Protein AF-A0A935P593-F1 (afdb_monomer_lite)

Secondary structure (DSSP, 8-state):
---EEESSPPPTT-HHHHHHHHTT--EEE-TTHHHHTTT-TTS--EEEEETTEEEEES--TTTHHHHHHHHT-----PPP--S------GGG--GGGHHHHHHHHHHHHHHHHHT-TT------

Structure (mmCIF, N/CA/C/O backbone):
data_AF-A0A935P593-F1
#
_entry.id   AF-A0A935P593-F1
#
loop_
_atom_site.group_PDB
_atom_site.id
_atom_site.type_symbol
_atom_site.label_atom_id
_atom_site.label_alt_id
_atom_site.label_comp_id
_atom_site.label_asym_id
_atom_site.label_entity_id
_atom_site.label_seq_id
_atom_site.pdbx_PDB_ins_code
_atom_site.Cartn_x
_atom_site.Cartn_y
_atom_site.Cartn_z
_atom_site.occupancy
_atom_site.B_iso_or_equiv
_atom_site.auth_seq_id
_atom_site.auth_comp_id
_atom_site.auth_asym_id
_atom_site.auth_atom_id
_atom_site.pdbx_PDB_model_num
ATOM 1 N N . MET A 1 1 ? 0.206 -0.627 12.279 1.00 62.12 1 MET A N 1
ATOM 2 C CA . MET A 1 1 ? -1.143 -0.604 12.895 1.00 62.12 1 MET A CA 1
ATOM 3 C C . MET A 1 1 ? -1.232 -1.744 13.895 1.00 62.12 1 MET A C 1
ATOM 5 O O . MET A 1 1 ? -0.568 -2.740 13.669 1.00 62.12 1 MET A O 1
ATOM 9 N N . ALA A 1 2 ? -1.984 -1.594 14.990 1.00 71.69 2 ALA A N 1
ATOM 10 C CA . ALA A 1 2 ? -2.102 -2.625 16.036 1.00 71.69 2 ALA A CA 1
ATOM 11 C C . ALA A 1 2 ? -3.404 -3.455 15.951 1.00 71.69 2 ALA A C 1
ATOM 13 O O . ALA A 1 2 ? -3.551 -4.425 16.682 1.00 71.69 2 ALA A O 1
ATOM 14 N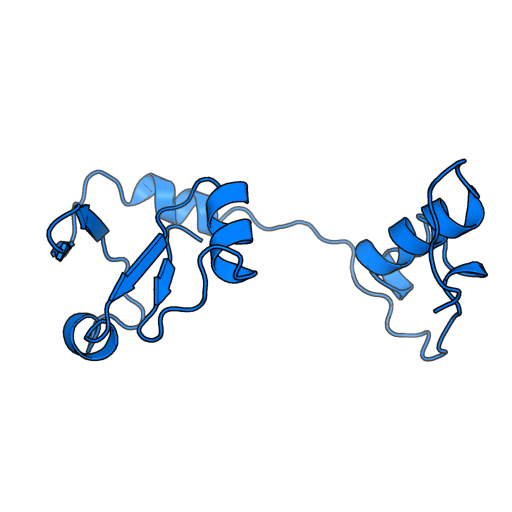 N . GLY A 1 3 ? -4.336 -3.065 15.077 1.00 77.06 3 GLY A N 1
ATOM 15 C CA . GLY A 1 3 ? -5.611 -3.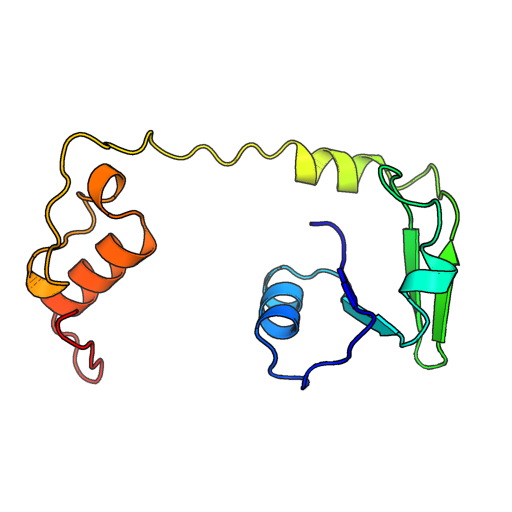734 14.828 1.00 77.06 3 GLY A CA 1
ATOM 16 C C . GLY A 1 3 ? -6.548 -2.833 14.016 1.00 77.06 3 GLY A C 1
ATOM 17 O O . GLY A 1 3 ? -6.287 -1.631 13.897 1.00 77.06 3 GLY A O 1
ATOM 18 N N . ILE A 1 4 ? -7.605 -3.407 13.441 1.00 81.31 4 ILE A N 1
ATOM 19 C CA . ILE A 1 4 ? -8.628 -2.709 12.651 1.00 81.31 4 ILE A CA 1
ATOM 20 C C . ILE A 1 4 ? -10.022 -3.053 13.192 1.00 81.31 4 ILE A C 1
ATOM 22 O O . ILE A 1 4 ? -10.339 -4.216 13.430 1.00 81.31 4 ILE A O 1
ATOM 26 N N . LEU A 1 5 ? -10.864 -2.028 13.349 1.00 80.56 5 LEU A N 1
ATOM 27 C CA . LEU A 1 5 ? -12.286 -2.166 13.656 1.00 80.56 5 LEU A CA 1
ATOM 28 C C . LEU A 1 5 ? -13.094 -1.399 12.602 1.00 80.56 5 LEU A C 1
ATOM 30 O O . LEU A 1 5 ? -12.972 -0.178 12.488 1.00 80.56 5 LEU A O 1
ATOM 34 N N . ALA A 1 6 ? -13.906 -2.108 11.822 1.00 81.56 6 ALA A N 1
ATOM 35 C CA . ALA A 1 6 ? -14.685 -1.535 10.729 1.00 81.56 6 ALA A CA 1
ATOM 36 C C . ALA A 1 6 ? -16.182 -1.495 11.068 1.00 81.56 6 ALA A C 1
ATOM 38 O O . ALA A 1 6 ? -16.764 -2.497 11.472 1.00 81.56 6 ALA A O 1
ATOM 39 N N . SER A 1 7 ? -16.829 -0.343 10.854 1.00 80.44 7 SER A N 1
ATOM 40 C CA . SER A 1 7 ? -18.293 -0.202 11.007 1.00 80.44 7 SER A CA 1
ATOM 41 C C . SER A 1 7 ? -19.081 -0.778 9.834 1.00 80.44 7 SER A C 1
ATOM 43 O O . SER A 1 7 ? -20.225 -1.193 9.982 1.00 80.44 7 SER A O 1
ATOM 45 N N . THR A 1 8 ? -18.461 -0.820 8.657 1.00 78.56 8 THR A N 1
ATOM 46 C CA . THR A 1 8 ? -19.022 -1.432 7.456 1.00 78.56 8 THR A CA 1
ATOM 47 C C . THR A 1 8 ? -18.227 -2.689 7.158 1.00 78.56 8 THR A C 1
ATOM 49 O O . THR A 1 8 ? -17.027 -2.614 6.892 1.00 78.56 8 THR A O 1
ATOM 52 N N . PHE A 1 9 ? -18.888 -3.842 7.226 1.00 67.69 9 PHE A N 1
ATOM 53 C CA . PHE A 1 9 ? -18.272 -5.092 6.812 1.00 67.69 9 PHE A CA 1
ATOM 54 C C . PHE A 1 9 ? -18.144 -5.093 5.288 1.00 67.69 9 PHE A C 1
ATOM 56 O O . PHE A 1 9 ? -19.125 -4.893 4.575 1.00 67.69 9 PHE A O 1
ATOM 63 N N . SER A 1 10 ? -16.925 -5.292 4.799 1.00 63.12 10 SER A N 1
ATOM 64 C CA . SER A 1 10 ? -16.683 -5.645 3.402 1.00 63.12 10 SER A CA 1
ATOM 65 C C . SER A 1 10 ? -16.505 -7.161 3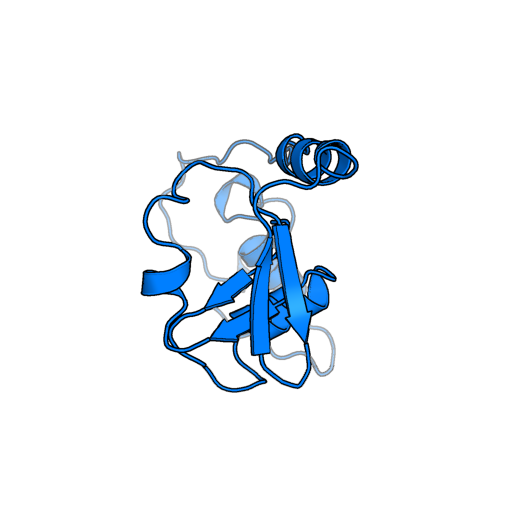.311 1.00 63.12 10 SER A C 1
ATOM 67 O O . SER A 1 10 ? -16.391 -7.828 4.336 1.00 63.12 10 SER A O 1
ATOM 69 N N . THR A 1 11 ? -16.500 -7.730 2.110 1.00 75.69 11 THR A N 1
ATOM 70 C CA . THR A 1 11 ? -16.352 -9.182 1.944 1.00 75.69 11 THR A CA 1
ATOM 71 C C . THR A 1 11 ? -15.061 -9.699 2.608 1.00 75.69 11 THR A C 1
ATOM 73 O O . THR A 1 11 ? -14.100 -8.937 2.782 1.00 75.69 11 THR A O 1
ATOM 76 N N . PRO A 1 12 ? -14.978 -10.999 2.954 1.00 64.44 12 PRO A N 1
ATOM 77 C CA . PRO A 1 12 ? -13.758 -11.589 3.518 1.00 64.44 12 PRO A CA 1
ATOM 78 C C . PRO A 1 12 ? -12.507 -11.398 2.642 1.00 64.44 12 PRO A C 1
ATOM 80 O O . PRO A 1 12 ? -11.393 -11.365 3.154 1.00 64.44 12 PRO A O 1
ATOM 83 N N . LEU A 1 13 ? -12.680 -11.208 1.331 1.00 77.31 13 LEU A N 1
ATOM 84 C CA . LEU A 1 13 ? -11.607 -10.914 0.369 1.00 77.31 13 LEU A CA 1
ATOM 85 C C . LEU A 1 13 ? -11.315 -9.416 0.205 1.00 77.31 13 LEU A C 1
ATOM 87 O O . LEU A 1 13 ? -10.616 -9.008 -0.721 1.00 77.31 13 LEU A O 1
ATOM 91 N N . SER A 1 14 ? -11.851 -8.567 1.078 1.00 79.25 14 SER A N 1
ATOM 92 C CA . SER A 1 14 ? -11.572 -7.140 1.015 1.00 79.25 14 SER A CA 1
ATOM 93 C C . SER A 1 14 ? -10.084 -6.856 1.216 1.00 79.25 14 SER A C 1
ATOM 95 O O . SER A 1 14 ? -9.397 -7.483 2.023 1.00 79.25 14 SER A O 1
ATOM 97 N N . HIS A 1 15 ? -9.587 -5.846 0.502 1.00 79.31 15 HIS A N 1
ATOM 98 C CA . HIS A 1 15 ? -8.194 -5.403 0.574 1.00 79.31 15 HIS A CA 1
ATOM 99 C C . HIS A 1 15 ? -7.738 -5.086 2.009 1.00 79.31 15 HIS A C 1
ATOM 101 O O . HIS A 1 15 ? -6.583 -5.318 2.359 1.00 79.31 15 HIS A O 1
ATOM 107 N N . VAL A 1 16 ? -8.650 -4.585 2.849 1.00 79.81 16 VAL A N 1
ATOM 108 C CA . VAL A 1 16 ? -8.397 -4.320 4.271 1.00 79.81 16 VAL A CA 1
ATOM 109 C C . VAL A 1 16 ? -8.196 -5.623 5.040 1.00 79.81 16 VAL A C 1
ATOM 111 O O . VAL A 1 16 ? -7.229 -5.723 5.790 1.00 79.81 16 VAL A O 1
ATOM 114 N N . ASN A 1 17 ? -9.053 -6.625 4.821 1.00 79.94 17 ASN A N 1
ATOM 115 C CA . ASN A 1 17 ? -8.939 -7.914 5.496 1.00 79.94 17 ASN A CA 1
ATOM 116 C C . ASN A 1 17 ? -7.656 -8.645 5.082 1.00 79.94 17 ASN A C 1
ATOM 118 O O . ASN A 1 17 ? -6.886 -9.054 5.942 1.00 79.94 17 ASN A O 1
ATOM 122 N N . LEU A 1 18 ? -7.359 -8.691 3.779 1.00 82.56 18 LEU A N 1
ATOM 123 C CA . LEU A 1 18 ? -6.136 -9.314 3.261 1.00 82.56 18 LEU A CA 1
ATOM 124 C C . LEU A 1 18 ? -4.864 -8.657 3.814 1.00 82.56 18 LEU A C 1
ATOM 126 O O . LEU A 1 18 ? -3.921 -9.355 4.181 1.00 82.56 18 LEU A O 1
ATOM 130 N N . ARG A 1 19 ? -4.830 -7.320 3.925 1.00 81.44 19 ARG A N 1
ATOM 131 C CA . ARG A 1 19 ? -3.697 -6.619 4.553 1.00 81.44 19 ARG A CA 1
ATOM 132 C C . ARG A 1 19 ? -3.603 -6.881 6.047 1.00 81.44 19 ARG A C 1
ATOM 134 O O . ARG A 1 19 ? -2.497 -7.045 6.547 1.00 81.44 19 ARG A O 1
ATOM 141 N N . ALA A 1 20 ? -4.733 -6.902 6.749 1.00 79.94 20 ALA A N 1
ATOM 142 C CA . ALA A 1 20 ? -4.751 -7.190 8.177 1.00 79.94 20 ALA A CA 1
ATOM 143 C C . ALA A 1 20 ? -4.201 -8.594 8.465 1.00 79.94 20 ALA A C 1
ATOM 145 O O . ALA A 1 20 ? -3.351 -8.739 9.339 1.00 79.94 20 ALA A O 1
ATOM 146 N N . THR A 1 21 ? -4.599 -9.588 7.663 1.00 77.19 21 THR A N 1
ATOM 147 C CA . THR A 1 21 ? -4.054 -10.950 7.718 1.00 77.19 21 THR A CA 1
ATOM 148 C C . THR A 1 21 ? -2.563 -10.976 7.386 1.00 77.19 21 THR A C 1
ATOM 150 O O . THR A 1 21 ? -1.791 -11.569 8.127 1.00 77.19 21 THR A O 1
ATOM 153 N N . ALA A 1 22 ? -2.127 -10.295 6.320 1.00 75.81 22 ALA A N 1
ATOM 154 C CA . ALA A 1 22 ? -0.711 -10.247 5.941 1.00 75.81 22 ALA A CA 1
ATOM 155 C C . ALA A 1 22 ? 0.182 -9.573 7.000 1.00 75.81 22 ALA A C 1
ATOM 157 O O . ALA A 1 22 ? 1.365 -9.889 7.106 1.00 75.81 22 ALA A O 1
ATOM 158 N N . TRP A 1 23 ? -0.367 -8.632 7.770 1.00 77.81 23 TRP A N 1
ATOM 159 C CA . TRP A 1 23 ? 0.327 -7.974 8.878 1.00 77.81 23 TRP A CA 1
ATOM 160 C C . TRP A 1 23 ? 0.183 -8.698 10.218 1.00 77.81 23 TRP A C 1
ATOM 162 O O . TRP A 1 23 ? 0.759 -8.220 11.194 1.00 77.81 23 TRP A O 1
ATOM 172 N N . ASP A 1 24 ? -0.561 -9.807 10.266 1.00 77.25 24 ASP A N 1
ATOM 173 C CA . ASP A 1 24 ? -0.873 -10.560 11.485 1.00 77.25 24 ASP A CA 1
ATOM 174 C C . ASP A 1 24 ? -1.453 -9.666 12.600 1.00 77.25 24 ASP A C 1
ATOM 176 O O . ASP A 1 24 ? -1.003 -9.656 13.747 1.00 77.25 24 ASP A O 1
ATOM 180 N N . ILE A 1 25 ? -2.437 -8.831 12.237 1.00 76.56 25 ILE A N 1
ATOM 181 C CA . ILE A 1 25 ? -3.119 -7.932 13.177 1.00 76.56 25 ILE A CA 1
ATOM 182 C C . ILE A 1 25 ? -4.605 -8.283 13.327 1.00 76.56 25 ILE A C 1
ATOM 184 O O . ILE A 1 25 ? -5.253 -8.650 12.344 1.00 76.56 25 ILE A O 1
ATOM 188 N N . PRO A 1 26 ? -5.196 -8.096 14.523 1.00 76.25 26 PRO A N 1
ATOM 189 C CA . PRO A 1 26 ? -6.627 -8.308 14.730 1.00 76.25 26 PRO A CA 1
ATOM 190 C C . PRO A 1 26 ? -7.492 -7.426 13.816 1.00 76.25 26 PRO A C 1
ATOM 192 O O . PRO A 1 26 ? -7.281 -6.211 13.745 1.00 76.25 26 PRO A O 1
ATOM 195 N N . ASN A 1 27 ? -8.493 -8.018 13.160 1.00 79.81 27 ASN A N 1
ATOM 196 C CA . ASN A 1 27 ? -9.481 -7.318 12.335 1.00 79.81 27 ASN A CA 1
ATOM 197 C C . ASN A 1 27 ? -10.902 -7.774 12.681 1.00 79.81 27 ASN A C 1
ATOM 199 O O . ASN A 1 27 ? -11.175 -8.972 12.693 1.00 79.81 27 ASN A O 1
ATOM 203 N N . ALA A 1 28 ? -11.810 -6.827 12.916 1.00 80.38 28 ALA A N 1
ATOM 204 C CA . ALA A 1 28 ? -13.218 -7.114 13.174 1.00 80.38 28 ALA A CA 1
ATOM 205 C C . ALA A 1 28 ? -14.153 -6.129 12.468 1.00 80.38 28 ALA A C 1
ATOM 207 O O . ALA A 1 28 ? -13.913 -4.920 12.431 1.00 80.38 28 ALA A O 1
ATOM 208 N N . GLY A 1 29 ? -15.264 -6.651 11.949 1.00 78.19 29 GLY A N 1
ATOM 209 C CA . GLY A 1 29 ? -16.394 -5.846 11.498 1.00 78.19 29 GLY A CA 1
ATOM 210 C C . GLY A 1 29 ? -17.479 -5.802 12.563 1.00 78.19 29 GLY A C 1
ATOM 211 O O . GLY A 1 29 ? -18.023 -6.841 12.924 1.00 78.19 29 GLY A O 1
ATOM 212 N N . TYR A 1 30 ? -17.827 -4.611 13.041 1.00 79.25 30 TYR A N 1
ATOM 213 C CA . TYR A 1 30 ? -18.885 -4.422 14.027 1.00 79.25 30 TYR A CA 1
ATOM 214 C C . TYR A 1 30 ? -19.752 -3.224 13.647 1.00 79.25 30 TYR A C 1
ATOM 216 O O . TYR A 1 30 ? -19.270 -2.097 13.605 1.00 79.25 30 TYR A O 1
ATOM 224 N N . LYS A 1 31 ? -21.045 -3.439 13.377 1.00 79.69 31 LYS A N 1
ATOM 225 C CA . LYS A 1 31 ? -21.940 -2.386 12.849 1.00 79.69 31 LYS A CA 1
ATOM 226 C C . LYS A 1 31 ? -21.993 -1.140 13.741 1.00 79.69 31 LYS A C 1
ATOM 228 O O . LYS A 1 31 ? -21.991 -0.021 13.240 1.00 79.69 31 LYS A O 1
ATOM 233 N N . GLN A 1 32 ? -21.959 -1.336 15.056 1.00 77.88 32 GLN A N 1
ATOM 234 C CA . GLN A 1 32 ? -21.982 -0.265 16.056 1.00 77.88 32 GLN A CA 1
ATOM 235 C C . GLN A 1 32 ? -20.569 0.193 16.460 1.00 77.88 32 GLN A C 1
ATOM 237 O O . GLN A 1 32 ? -20.399 0.844 17.488 1.00 77.88 32 GLN A O 1
ATOM 242 N N . ALA A 1 33 ? -19.534 -0.123 15.664 1.00 77.12 33 ALA A N 1
ATOM 243 C CA . ALA A 1 33 ? -18.144 0.249 15.945 1.00 77.12 33 ALA A CA 1
ATOM 244 C C . ALA A 1 33 ? -17.983 1.749 16.220 1.00 77.12 33 ALA A C 1
ATOM 246 O O . ALA A 1 33 ? -17.212 2.130 17.092 1.00 77.12 33 ALA A O 1
ATOM 247 N N . ARG A 1 34 ? -18.725 2.604 15.502 1.00 80.19 34 ARG A N 1
ATOM 248 C CA . ARG A 1 34 ? -18.679 4.060 15.707 1.00 80.19 34 ARG A CA 1
ATOM 249 C C . ARG A 1 34 ? -19.230 4.483 17.064 1.00 80.19 34 ARG A C 1
ATOM 251 O O . ARG A 1 34 ? -18.674 5.389 17.675 1.00 80.19 34 ARG A O 1
ATOM 258 N N . ASP A 1 35 ? -20.277 3.818 17.537 1.00 81.44 35 ASP A N 1
ATOM 259 C CA . ASP A 1 35 ? -20.906 4.141 18.816 1.00 81.44 35 ASP A CA 1
ATOM 260 C C . ASP A 1 35 ? -20.013 3.708 19.977 1.00 81.44 35 ASP A C 1
ATOM 262 O O . ASP A 1 35 ? -19.770 4.487 20.898 1.00 81.44 35 ASP A O 1
ATOM 266 N N . VAL A 1 36 ? -19.434 2.506 19.891 1.00 76.75 36 VAL A N 1
ATOM 267 C CA . VAL A 1 36 ? -18.523 1.991 20.925 1.00 76.75 36 VAL A CA 1
ATOM 268 C C . VAL A 1 36 ? -17.155 2.679 20.917 1.00 76.75 36 VAL A C 1
ATOM 270 O O . VAL A 1 36 ? -16.506 2.766 21.959 1.00 76.75 36 VAL A O 1
ATOM 273 N N . ALA A 1 37 ? -16.712 3.197 19.766 1.00 75.12 37 ALA A N 1
ATOM 274 C CA . ALA A 1 37 ? -15.463 3.948 19.640 1.00 75.12 37 ALA A CA 1
ATOM 275 C C . ALA A 1 37 ? -15.621 5.452 19.924 1.00 75.12 37 ALA A C 1
ATOM 277 O O . ALA A 1 37 ? -14.629 6.187 19.930 1.00 75.12 37 ALA A O 1
ATOM 278 N N . LYS A 1 38 ? -16.844 5.931 20.179 1.00 80.44 38 LYS A N 1
ATOM 279 C CA . LYS A 1 38 ? -17.117 7.352 20.394 1.00 80.44 38 LYS A CA 1
ATOM 280 C C . LYS A 1 38 ? -16.307 7.885 21.582 1.00 80.44 38 LYS A C 1
ATOM 282 O O . LYS A 1 38 ? -16.388 7.382 22.700 1.00 80.44 38 LYS A O 1
ATOM 287 N N . GLY A 1 39 ? -15.498 8.919 21.342 1.00 77.94 39 GLY A N 1
ATOM 288 C CA . GLY A 1 39 ? -14.635 9.521 22.367 1.00 77.94 39 GLY A CA 1
ATOM 289 C C . GLY A 1 39 ? -13.356 8.732 22.688 1.00 77.94 39 GLY A C 1
ATOM 290 O O . GLY A 1 39 ? -12.677 9.039 23.681 1.00 77.94 39 GLY A O 1
ATOM 291 N N . LEU A 1 40 ? -13.016 7.729 21.870 1.00 79.06 40 LEU A N 1
ATOM 292 C CA . LEU A 1 40 ? -11.727 7.026 21.895 1.00 79.06 40 LEU A CA 1
ATOM 293 C C . LEU A 1 40 ? -10.717 7.594 20.885 1.00 79.06 40 LEU A C 1
ATOM 295 O O . LEU A 1 40 ? -9.574 7.140 20.856 1.00 79.06 40 LEU A O 1
ATOM 299 N N . ASP A 1 41 ? -11.101 8.615 20.115 1.00 77.00 41 ASP A N 1
ATOM 300 C CA . ASP A 1 41 ? -10.214 9.289 19.167 1.00 77.00 41 ASP A CA 1
ATOM 301 C C . ASP A 1 41 ? -8.941 9.800 19.858 1.00 77.00 41 ASP A C 1
ATOM 303 O O . ASP A 1 41 ? -8.978 10.404 20.934 1.00 77.00 41 ASP A O 1
ATOM 307 N N . GLY A 1 42 ? -7.791 9.494 19.254 1.00 76.19 42 GLY A N 1
ATOM 308 C CA . GLY A 1 42 ? -6.469 9.839 19.785 1.00 76.19 42 GLY A CA 1
ATOM 309 C C . GLY A 1 42 ? -6.002 9.005 20.986 1.00 76.19 42 GLY A C 1
ATOM 310 O O . GLY A 1 42 ? -4.898 9.231 21.484 1.00 76.19 42 GLY A O 1
ATOM 311 N N . LYS A 1 43 ? -6.789 8.029 21.462 1.00 76.81 43 LYS A N 1
ATOM 312 C CA . LYS A 1 43 ? -6.432 7.178 22.609 1.00 76.81 43 LYS A CA 1
ATOM 313 C C . LYS A 1 43 ? -5.955 5.805 22.148 1.00 76.81 43 LYS A C 1
ATOM 315 O O . LYS A 1 43 ? -6.496 5.207 21.225 1.00 76.81 43 LYS A O 1
ATOM 320 N N . VAL A 1 44 ? -4.954 5.267 22.844 1.00 71.69 44 VAL A N 1
ATOM 321 C CA . VAL A 1 44 ? -4.560 3.862 22.683 1.00 71.69 44 VAL A CA 1
ATOM 322 C C . VAL A 1 44 ? -5.574 3.001 23.426 1.00 71.69 44 VAL A C 1
ATOM 324 O O . VAL A 1 44 ? -5.716 3.122 24.645 1.00 71.69 44 VAL A O 1
ATOM 327 N N . VAL A 1 45 ? -6.270 2.137 22.696 1.00 74.38 45 VAL A N 1
ATOM 328 C CA . VAL A 1 45 ? -7.316 1.262 23.235 1.00 74.38 45 VAL A CA 1
ATOM 329 C C . VAL A 1 45 ? -7.004 -0.195 22.931 1.00 74.38 45 VAL A C 1
ATOM 331 O O . VAL A 1 45 ? -6.327 -0.500 21.950 1.00 74.38 45 VAL A O 1
ATOM 334 N N . PHE A 1 46 ? -7.477 -1.084 23.799 1.00 74.25 46 PHE A N 1
ATOM 335 C CA . PHE A 1 46 ? -7.406 -2.524 23.592 1.00 74.25 46 PHE A CA 1
ATOM 336 C C . PHE A 1 46 ? -8.796 -3.028 23.253 1.00 74.25 46 PHE A C 1
ATOM 338 O O . PHE A 1 46 ? -9.794 -2.537 23.778 1.00 74.25 46 PHE A O 1
ATOM 345 N N . PHE A 1 47 ? -8.860 -3.989 22.351 1.00 71.06 47 PHE A N 1
ATOM 346 C CA . PHE A 1 47 ? -10.117 -4.535 21.893 1.00 71.06 47 PHE A CA 1
ATOM 347 C C . PHE A 1 47 ? -9.898 -6.037 21.668 1.00 71.06 47 PHE A C 1
ATOM 349 O O . PHE A 1 47 ? -8.896 -6.431 21.073 1.00 71.06 47 PHE A O 1
ATOM 356 N N . GLU A 1 48 ? -10.776 -6.865 22.233 1.00 70.50 48 GLU A N 1
ATOM 357 C CA . GLU A 1 48 ? -10.789 -8.317 22.046 1.00 70.50 48 GLU A CA 1
ATOM 358 C C . GLU A 1 48 ? -11.953 -8.711 21.135 1.00 70.50 48 GLU A C 1
ATOM 360 O O . GLU A 1 48 ? -13.101 -8.344 21.388 1.00 70.50 48 GLU A O 1
ATOM 365 N N . VAL A 1 49 ? -11.640 -9.453 20.076 1.00 67.69 49 VAL A N 1
ATOM 366 C CA . VAL A 1 49 ? -12.623 -9.990 19.132 1.00 67.69 49 VAL A CA 1
ATOM 367 C C . VAL A 1 49 ? -12.958 -11.413 19.570 1.00 67.69 49 VAL A C 1
ATOM 369 O O . VAL A 1 49 ? -12.049 -12.235 19.677 1.00 67.69 49 VAL A O 1
ATOM 372 N N . ARG A 1 50 ? -14.236 -11.692 19.832 1.00 68.00 50 ARG A N 1
ATOM 373 C CA . ARG A 1 50 ? -14.757 -13.018 20.191 1.00 68.00 50 ARG A CA 1
ATOM 374 C C . ARG A 1 50 ? -15.810 -13.456 19.175 1.00 68.00 50 ARG A C 1
ATOM 376 O O . ARG A 1 50 ? -16.359 -12.623 18.454 1.00 68.00 50 ARG A O 1
ATOM 383 N N . ASP A 1 51 ? -16.114 -14.750 19.144 1.00 62.34 51 ASP A N 1
ATOM 384 C CA . ASP A 1 51 ? -17.111 -15.318 18.223 1.00 62.34 51 ASP A CA 1
ATOM 385 C C . ASP A 1 51 ? -18.525 -14.743 18.444 1.00 62.34 51 ASP A C 1
ATOM 387 O O . ASP A 1 51 ? -19.325 -14.680 17.512 1.00 62.34 51 ASP A O 1
ATOM 391 N N . ASP A 1 52 ? -18.827 -14.287 19.665 1.00 59.03 52 ASP A N 1
ATOM 392 C CA . ASP A 1 52 ? -20.121 -13.742 20.089 1.00 59.03 52 ASP A CA 1
ATOM 393 C C . ASP A 1 52 ? -20.190 -12.204 20.088 1.00 59.03 52 ASP A C 1
ATOM 395 O O . ASP A 1 52 ? -21.262 -11.630 20.303 1.00 59.03 52 ASP A O 1
ATOM 399 N N . GLY A 1 53 ? -19.080 -11.508 19.821 1.00 58.00 53 GLY A N 1
ATOM 400 C CA . GLY A 1 53 ? -19.066 -10.051 19.802 1.00 58.00 53 GLY A CA 1
ATOM 401 C C . GLY A 1 53 ? -17.711 -9.407 20.079 1.00 58.00 53 GLY A C 1
ATOM 402 O O . GLY A 1 53 ? -16.646 -10.015 20.013 1.00 58.00 53 GLY A O 1
ATOM 403 N N . MET A 1 54 ? -17.762 -8.107 20.356 1.00 62.41 54 MET A N 1
ATOM 404 C CA . MET A 1 54 ? -16.597 -7.234 20.450 1.00 62.41 54 MET A CA 1
ATOM 405 C C . MET A 1 54 ? -16.728 -6.341 21.686 1.00 62.41 54 MET A C 1
ATOM 407 O O . MET A 1 54 ? -17.548 -5.423 21.702 1.00 62.41 54 MET A O 1
ATOM 411 N N . THR A 1 55 ? -15.894 -6.571 22.703 1.00 60.06 55 THR A N 1
ATOM 412 C CA . THR A 1 55 ? -15.839 -5.724 23.906 1.00 60.06 55 THR A CA 1
ATOM 413 C C . THR A 1 55 ? -14.604 -4.813 23.865 1.00 60.06 55 THR A C 1
ATOM 415 O O . THR A 1 55 ? -13.473 -5.303 23.951 1.00 60.06 55 THR A O 1
ATOM 418 N N . PRO A 1 56 ? -14.758 -3.481 23.735 1.00 55.69 56 PRO A N 1
ATOM 419 C CA . PRO A 1 56 ? -13.633 -2.566 23.865 1.00 55.69 56 PRO A CA 1
ATOM 420 C C . PRO A 1 56 ? -13.188 -2.503 25.331 1.00 55.69 56 PRO A C 1
ATOM 422 O O . PRO A 1 56 ? -13.915 -2.033 26.205 1.00 55.69 56 PRO A O 1
ATOM 425 N N . ALA A 1 57 ? -11.970 -2.961 25.609 1.00 55.06 57 ALA A N 1
ATOM 426 C CA . ALA A 1 57 ? -11.377 -2.903 26.934 1.00 55.06 57 ALA A CA 1
ATOM 427 C C . ALA A 1 57 ? -10.623 -1.576 27.102 1.00 55.06 57 ALA A C 1
ATOM 429 O O . ALA A 1 57 ? -9.609 -1.296 26.447 1.00 55.06 57 ALA A O 1
ATOM 430 N N . ARG A 1 58 ? -11.098 -0.730 28.021 1.00 50.97 58 ARG A N 1
ATOM 431 C CA . ARG A 1 58 ? -10.413 0.517 28.364 1.00 50.97 58 ARG A CA 1
ATOM 432 C C . ARG A 1 58 ? -9.144 0.201 29.164 1.00 50.97 58 ARG A C 1
ATOM 434 O O . ARG A 1 58 ? -9.176 0.082 30.377 1.00 50.97 58 ARG A O 1
ATOM 441 N N . GLY A 1 59 ? -8.020 0.113 28.455 1.00 54.59 59 GLY A N 1
ATOM 442 C CA . GLY A 1 59 ? -6.669 0.194 29.008 1.00 54.59 59 GLY A CA 1
ATOM 443 C C . GLY A 1 59 ? -6.193 -1.032 29.790 1.00 54.59 59 GLY A C 1
ATOM 444 O O . GLY A 1 59 ? -6.303 -1.076 31.007 1.00 54.59 59 GLY A O 1
ATOM 445 N N . HIS A 1 60 ? -5.488 -1.949 29.123 1.00 47.09 60 HIS A N 1
ATOM 446 C CA . HIS A 1 60 ? -4.571 -2.855 29.814 1.00 47.09 60 HIS A CA 1
ATOM 447 C C . HIS A 1 60 ? -3.163 -2.235 29.822 1.00 47.09 60 HIS A C 1
ATOM 449 O O . HIS A 1 60 ? -2.463 -2.203 28.805 1.00 47.09 60 HIS A O 1
ATOM 455 N N . ARG A 1 61 ? -2.737 -1.698 30.976 1.00 46.88 61 ARG A N 1
ATOM 456 C CA . ARG A 1 61 ? -1.418 -1.051 31.180 1.00 46.88 61 ARG A CA 1
ATOM 457 C C . ARG A 1 61 ? -0.234 -1.944 30.768 1.00 46.88 61 ARG A C 1
ATOM 459 O O . ARG A 1 61 ? 0.802 -1.417 30.381 1.00 46.88 61 ARG A O 1
ATOM 466 N N . GLY A 1 62 ? -0.398 -3.270 30.787 1.00 47.75 62 GLY A N 1
ATOM 467 C CA . GLY A 1 62 ? 0.688 -4.235 30.572 1.00 47.75 62 GLY A CA 1
ATOM 468 C C . GLY A 1 62 ? 1.163 -4.443 29.125 1.00 47.75 62 GLY A C 1
ATOM 469 O O . GLY A 1 62 ? 2.249 -4.975 28.936 1.00 47.75 62 GLY A O 1
ATOM 470 N N . ARG A 1 63 ? 0.406 -4.029 28.091 1.00 47.91 63 ARG A N 1
ATOM 471 C CA . ARG A 1 63 ? 0.758 -4.307 26.672 1.00 47.91 63 ARG A CA 1
ATOM 472 C C . ARG A 1 63 ? 1.031 -3.068 25.809 1.00 47.91 63 ARG A C 1
ATOM 474 O O . ARG A 1 63 ? 1.423 -3.212 24.649 1.00 47.91 63 ARG A O 1
ATOM 481 N N . GLN A 1 64 ? 0.896 -1.858 26.368 1.00 48.09 64 GLN A N 1
ATOM 482 C CA . GLN A 1 64 ? 1.084 -0.586 25.641 1.00 48.09 64 GLN A CA 1
ATOM 483 C C . GLN A 1 64 ? 2.489 -0.416 25.038 1.00 48.09 64 GLN A C 1
ATOM 485 O O . GLN A 1 64 ? 2.649 0.314 24.058 1.00 48.09 64 GLN A O 1
ATOM 490 N N . GLY A 1 65 ? 3.499 -1.095 25.592 1.00 48.41 65 GLY A N 1
ATOM 491 C CA . GLY A 1 65 ? 4.873 -1.045 25.089 1.00 48.41 65 GLY A CA 1
ATOM 492 C C . GLY A 1 65 ? 5.011 -1.551 23.649 1.00 48.41 65 GLY A C 1
ATOM 493 O O . GLY A 1 65 ? 5.707 -0.927 22.852 1.00 48.41 65 GLY A O 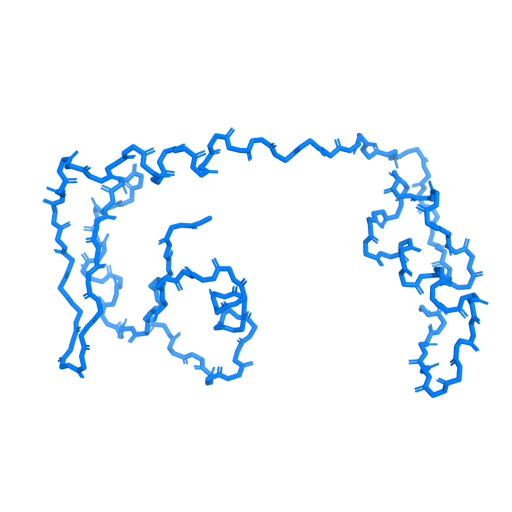1
ATOM 494 N N . SER A 1 66 ? 4.286 -2.616 23.288 1.00 52.28 66 SER A N 1
ATOM 495 C CA . SER A 1 66 ? 4.363 -3.243 21.957 1.00 52.28 66 SER A CA 1
ATOM 496 C C . SER A 1 66 ? 3.700 -2.397 20.863 1.00 52.28 66 SER A C 1
ATOM 498 O O . SER A 1 66 ? 4.300 -2.153 19.816 1.00 52.28 66 SER A O 1
ATOM 500 N N . ALA A 1 67 ? 2.507 -1.857 21.133 1.00 50.22 67 ALA A N 1
ATOM 501 C CA . ALA A 1 67 ? 1.802 -0.974 20.207 1.00 50.22 67 ALA A CA 1
ATOM 502 C C . ALA A 1 67 ? 2.591 0.323 19.954 1.00 50.22 67 ALA A C 1
ATOM 504 O O . ALA A 1 67 ? 2.741 0.743 18.808 1.00 50.22 67 ALA A O 1
ATOM 505 N N . ARG A 1 68 ? 3.169 0.931 21.003 1.00 51.84 68 ARG A N 1
ATOM 506 C CA . ARG A 1 68 ? 4.050 2.107 20.862 1.00 51.84 68 ARG A CA 1
ATOM 507 C C . ARG A 1 68 ? 5.351 1.790 20.119 1.00 51.84 68 ARG A C 1
ATOM 509 O O . ARG A 1 68 ? 5.830 2.634 19.370 1.00 51.84 68 ARG A O 1
ATOM 516 N N . ALA A 1 69 ? 5.924 0.600 20.302 1.00 55.50 69 ALA A N 1
ATOM 517 C CA . ALA A 1 69 ? 7.123 0.179 19.576 1.00 55.50 69 ALA A CA 1
ATOM 518 C C . ALA A 1 69 ? 6.874 0.033 18.065 1.00 55.50 69 ALA A C 1
ATOM 520 O O . ALA A 1 69 ? 7.721 0.435 17.273 1.00 55.50 69 ALA A O 1
ATOM 521 N N . TRP A 1 70 ? 5.699 -0.457 17.656 1.00 52.66 70 TRP A N 1
ATOM 522 C CA . TRP A 1 70 ? 5.307 -0.522 16.244 1.00 52.66 70 TRP A CA 1
ATOM 523 C C . TRP A 1 70 ? 5.163 0.855 15.588 1.00 52.66 70 TRP A C 1
ATOM 525 O O . TRP A 1 70 ? 5.648 1.035 14.479 1.00 52.66 70 TRP A O 1
ATOM 535 N N . TRP A 1 71 ? 4.547 1.830 16.265 1.00 52.38 71 TRP A N 1
ATOM 536 C CA . TRP A 1 71 ? 4.415 3.196 15.734 1.00 52.38 71 TRP A CA 1
ATOM 537 C C . TRP A 1 71 ? 5.754 3.924 15.579 1.00 52.38 71 TRP A C 1
ATOM 539 O O . TRP A 1 71 ? 5.881 4.793 14.727 1.00 52.38 71 TRP A O 1
ATOM 549 N N . ARG A 1 72 ? 6.755 3.562 16.390 1.00 54.28 72 ARG A N 1
ATOM 550 C CA . ARG A 1 72 ? 8.107 4.136 16.333 1.00 54.28 72 ARG A CA 1
ATOM 551 C C . ARG A 1 72 ? 9.034 3.456 15.332 1.00 54.28 72 ARG A C 1
ATOM 553 O O . ARG A 1 72 ? 10.170 3.901 15.196 1.00 54.28 72 ARG A O 1
ATOM 560 N N . ARG A 1 73 ? 8.592 2.405 14.633 1.00 57.97 73 ARG A N 1
ATOM 561 C CA . ARG A 1 73 ? 9.320 1.925 13.455 1.00 57.97 73 ARG A CA 1
ATOM 562 C C . ARG A 1 73 ? 9.126 2.954 12.347 1.00 57.97 73 ARG A C 1
ATOM 564 O O . ARG A 1 73 ? 8.202 2.844 11.548 1.00 57.97 73 ARG A O 1
ATOM 571 N N . GLY A 1 74 ? 9.965 3.989 12.368 1.00 56.41 74 GLY A N 1
ATOM 572 C CA . GLY A 1 74 ? 10.136 4.881 11.234 1.00 56.41 74 GLY A CA 1
ATOM 573 C C . GLY A 1 74 ? 10.476 4.020 10.029 1.00 56.41 74 GLY A C 1
ATOM 574 O O . GLY A 1 74 ? 11.417 3.228 10.077 1.00 56.41 74 GLY A O 1
ATOM 575 N N . VAL A 1 75 ? 9.646 4.095 8.996 1.00 63.53 75 VAL A N 1
ATOM 576 C CA . VAL A 1 75 ? 9.983 3.491 7.715 1.00 63.53 75 VAL A CA 1
ATOM 577 C C . VAL A 1 75 ? 10.963 4.459 7.077 1.00 63.53 75 VAL A C 1
ATOM 579 O O . VAL A 1 75 ? 10.573 5.567 6.717 1.00 63.53 75 VAL A O 1
ATOM 582 N N . ASP A 1 76 ? 12.230 4.066 7.023 1.00 71.62 76 ASP A N 1
ATOM 583 C CA . ASP A 1 76 ? 13.241 4.826 6.301 1.00 71.62 76 ASP A CA 1
ATOM 584 C C . ASP A 1 76 ? 12.975 4.638 4.805 1.00 71.62 76 ASP A C 1
ATOM 586 O O . ASP A 1 76 ? 13.157 3.552 4.250 1.00 71.62 76 ASP A O 1
ATOM 590 N N . LEU A 1 77 ? 12.398 5.667 4.189 1.00 71.94 77 LEU A N 1
ATOM 591 C CA . LEU A 1 77 ? 12.126 5.712 2.760 1.00 71.94 77 LEU A CA 1
ATOM 592 C C . LEU A 1 77 ? 13.105 6.697 2.131 1.00 71.94 77 LEU A C 1
ATOM 594 O O . LEU A 1 77 ? 13.295 7.787 2.677 1.00 71.94 77 LEU A O 1
ATOM 598 N N . PRO A 1 78 ? 13.683 6.364 0.966 1.00 79.50 78 PRO A N 1
ATOM 599 C CA . PRO A 1 78 ? 14.481 7.330 0.238 1.00 79.50 78 PRO A CA 1
ATOM 600 C C . PRO A 1 78 ? 13.611 8.551 -0.119 1.00 79.50 78 PRO A C 1
ATOM 602 O O . PRO A 1 78 ? 12.414 8.393 -0.394 1.00 79.50 78 PRO A O 1
ATOM 605 N N . PRO A 1 79 ? 14.180 9.768 -0.104 1.00 85.56 79 PRO A N 1
ATOM 606 C CA . PRO A 1 79 ? 13.438 10.973 -0.443 1.00 85.56 79 PRO A CA 1
ATOM 607 C C . PRO A 1 79 ? 12.924 10.887 -1.884 1.00 85.56 79 PRO A C 1
ATOM 609 O O . PRO A 1 79 ? 13.651 10.476 -2.790 1.00 85.56 79 PRO A O 1
ATOM 612 N N . ALA A 1 80 ? 11.662 11.268 -2.086 1.00 87.56 80 ALA A N 1
ATOM 613 C CA . ALA A 1 80 ? 11.069 11.314 -3.415 1.00 87.56 80 ALA A CA 1
ATOM 614 C C . ALA A 1 80 ? 11.679 12.467 -4.225 1.00 87.56 80 ALA A C 1
ATOM 616 O O . ALA A 1 80 ? 11.722 13.607 -3.756 1.00 87.56 80 ALA A O 1
ATOM 617 N N . ASP A 1 81 ? 12.119 12.167 -5.442 1.00 89.25 81 ASP A N 1
ATOM 618 C CA . ASP A 1 81 ? 12.547 13.159 -6.418 1.00 89.25 81 ASP A CA 1
ATOM 619 C C . ASP A 1 81 ? 11.316 13.684 -7.166 1.00 89.25 81 ASP A C 1
ATOM 621 O O . ASP A 1 81 ? 10.684 12.972 -7.942 1.00 89.25 81 ASP A O 1
ATOM 625 N N . LEU A 1 82 ? 10.967 14.943 -6.901 1.00 89.44 82 LEU A N 1
ATOM 626 C CA . LEU A 1 82 ? 9.800 15.616 -7.480 1.00 89.44 82 LEU A CA 1
ATOM 627 C C . LEU A 1 82 ? 10.162 16.530 -8.662 1.00 89.44 82 LEU A C 1
ATOM 629 O O . LEU A 1 82 ? 9.325 17.321 -9.110 1.00 89.44 82 LEU A O 1
ATOM 633 N N . THR A 1 83 ? 11.412 16.481 -9.133 1.00 92.38 83 THR A N 1
ATOM 634 C CA . THR A 1 83 ? 11.877 17.316 -10.251 1.00 92.38 83 THR A CA 1
ATOM 635 C C . THR A 1 83 ? 11.345 16.817 -11.593 1.00 92.38 83 THR A C 1
ATOM 637 O O . THR A 1 83 ? 10.997 17.628 -12.451 1.00 92.38 83 THR A O 1
ATOM 640 N N . ASN A 1 84 ? 11.207 15.499 -11.751 1.00 84.38 84 ASN A N 1
ATOM 641 C CA . ASN A 1 84 ? 10.615 14.876 -12.927 1.00 84.38 84 ASN A CA 1
ATOM 642 C C . ASN A 1 84 ? 9.083 14.830 -12.800 1.00 84.38 84 ASN A C 1
ATOM 644 O O . ASN A 1 84 ? 8.543 14.297 -11.831 1.00 84.38 84 ASN A O 1
ATOM 648 N N . ARG A 1 85 ? 8.381 15.396 -13.786 1.00 86.06 85 ARG A N 1
ATOM 649 C CA . ARG A 1 85 ? 6.908 15.437 -13.849 1.00 86.06 85 ARG A CA 1
ATOM 650 C C . ARG A 1 85 ? 6.330 14.629 -15.007 1.00 86.06 85 ARG A C 1
ATOM 652 O O . ARG A 1 85 ? 5.113 14.625 -15.189 1.00 86.06 85 ARG A O 1
ATOM 659 N N . ASP A 1 86 ? 7.183 13.966 -15.776 1.00 85.44 86 ASP A N 1
ATOM 660 C CA . ASP A 1 86 ? 6.765 13.202 -16.939 1.00 85.44 86 ASP A CA 1
ATOM 661 C C . ASP A 1 86 ? 6.202 11.843 -16.522 1.00 85.44 86 ASP A C 1
ATOM 663 O O . ASP A 1 86 ? 6.713 11.161 -15.629 1.00 85.44 86 ASP A O 1
ATOM 667 N N . LEU A 1 87 ? 5.140 11.424 -17.209 1.00 88.38 87 LEU A N 1
ATOM 668 C CA . LEU A 1 87 ? 4.622 10.069 -17.087 1.00 88.38 87 LEU A CA 1
ATOM 669 C C . LEU A 1 87 ? 5.494 9.121 -17.912 1.00 88.38 87 LEU A C 1
ATOM 671 O O . LEU A 1 87 ? 5.787 9.377 -19.081 1.00 88.38 87 LEU A O 1
ATOM 675 N N . ALA A 1 88 ? 5.873 7.996 -17.312 1.00 90.62 88 ALA A N 1
ATOM 676 C CA . ALA A 1 88 ? 6.611 6.938 -17.983 1.00 90.62 88 ALA A CA 1
ATOM 677 C C . ALA A 1 88 ? 5.755 5.672 -18.103 1.00 90.62 88 ALA A C 1
ATOM 679 O O . ALA A 1 88 ? 4.979 5.340 -17.211 1.00 90.62 88 ALA A O 1
ATOM 680 N N . MET A 1 89 ? 5.933 4.945 -19.206 1.00 93.69 89 MET A N 1
ATOM 681 C CA . MET A 1 89 ? 5.422 3.580 -19.338 1.00 93.69 89 MET A CA 1
ATOM 682 C C . MET A 1 89 ? 6.215 2.649 -18.410 1.00 93.69 89 MET A C 1
ATOM 684 O O . MET A 1 89 ? 7.408 2.874 -18.183 1.00 93.69 89 MET A O 1
ATOM 688 N N . LEU A 1 90 ? 5.606 1.557 -17.946 1.00 93.50 90 LEU A N 1
ATOM 689 C CA . LEU A 1 90 ? 6.274 0.533 -17.131 1.00 93.50 90 LEU A CA 1
ATOM 690 C C . LEU A 1 90 ? 7.482 -0.077 -17.850 1.00 93.50 90 LEU A C 1
ATOM 692 O O . LEU A 1 90 ? 8.468 -0.417 -17.208 1.00 93.50 90 LEU A O 1
ATOM 696 N N . THR A 1 91 ? 7.460 -0.136 -19.183 1.00 92.75 91 THR A N 1
ATOM 697 C CA . THR A 1 91 ? 8.608 -0.561 -20.009 1.00 92.75 91 THR A CA 1
ATOM 698 C C . THR A 1 91 ? 9.835 0.346 -19.898 1.00 92.75 91 THR A C 1
ATOM 700 O O . THR A 1 91 ? 10.923 -0.042 -20.318 1.00 92.75 91 THR A O 1
ATOM 703 N N . ARG A 1 92 ? 9.682 1.554 -19.345 1.00 93.38 92 ARG A N 1
ATOM 704 C CA . ARG A 1 92 ? 10.763 2.531 -19.146 1.00 93.38 92 ARG A CA 1
ATOM 705 C C . ARG A 1 92 ? 11.179 2.678 -17.683 1.00 93.38 92 ARG A C 1
ATOM 707 O O . ARG A 1 92 ? 12.150 3.378 -17.419 1.00 93.38 92 ARG A O 1
ATOM 714 N N . MET A 1 93 ? 10.469 2.042 -16.753 1.00 94.75 93 MET A N 1
ATOM 715 C CA . MET A 1 93 ? 10.764 2.110 -15.323 1.00 94.75 93 MET A CA 1
ATOM 716 C C . MET A 1 93 ? 11.662 0.951 -14.899 1.00 94.75 93 MET A C 1
ATOM 718 O O . MET A 1 93 ? 11.442 -0.197 -15.287 1.00 94.75 93 MET A O 1
ATOM 722 N N . ARG A 1 94 ? 12.659 1.247 -14.069 1.00 94.75 94 ARG A N 1
ATOM 723 C CA . ARG A 1 94 ? 13.600 0.270 -13.513 1.00 94.75 94 ARG A CA 1
ATOM 724 C C . ARG A 1 94 ? 13.625 0.340 -11.998 1.00 94.75 94 ARG A C 1
ATOM 726 O O . ARG A 1 94 ? 13.260 1.356 -11.406 1.00 94.75 94 ARG A O 1
ATOM 733 N N . ALA A 1 95 ? 14.127 -0.714 -11.360 1.00 92.62 95 ALA A N 1
ATOM 734 C CA . ALA A 1 95 ? 14.232 -0.817 -9.903 1.00 92.62 95 ALA A CA 1
ATOM 735 C C . ALA A 1 95 ? 15.008 0.360 -9.276 1.00 92.62 95 ALA A C 1
ATOM 737 O O . ALA A 1 95 ? 14.690 0.800 -8.173 1.00 92.62 95 ALA A O 1
ATOM 738 N N . LYS A 1 96 ? 15.990 0.911 -10.003 1.00 92.75 96 LYS A N 1
ATOM 739 C CA . LYS A 1 96 ? 16.772 2.085 -9.580 1.00 92.75 96 LYS A CA 1
ATOM 740 C C . LYS A 1 96 ? 15.971 3.393 -9.554 1.00 92.75 96 LYS A C 1
ATOM 742 O O . LYS A 1 96 ? 16.357 4.313 -8.845 1.00 92.75 96 LYS A O 1
ATOM 747 N N . ASP A 1 97 ? 14.850 3.471 -10.270 1.00 92.81 97 ASP A N 1
ATOM 748 C CA . ASP A 1 97 ? 14.046 4.694 -10.403 1.00 92.81 97 ASP A CA 1
ATOM 749 C C . ASP A 1 97 ? 13.075 4.878 -9.218 1.00 92.81 97 ASP A C 1
ATOM 751 O O . ASP A 1 97 ? 12.065 5.577 -9.319 1.00 92.81 97 ASP A O 1
ATOM 755 N N . VAL A 1 98 ? 13.364 4.224 -8.086 1.00 92.38 98 VAL A N 1
ATOM 756 C CA . VAL A 1 98 ? 12.508 4.166 -6.894 1.00 92.38 98 VAL A CA 1
ATOM 757 C C . VAL A 1 98 ? 12.210 5.543 -6.310 1.00 92.38 98 VAL A C 1
ATOM 759 O O . VAL A 1 98 ? 11.134 5.753 -5.758 1.00 92.38 98 VAL A O 1
ATOM 762 N N . THR A 1 99 ? 13.144 6.483 -6.441 1.00 92.88 99 THR A N 1
ATOM 763 C CA . THR A 1 99 ? 12.989 7.861 -5.968 1.00 92.88 99 THR A CA 1
ATOM 764 C C . THR A 1 99 ? 12.066 8.676 -6.866 1.00 92.88 99 THR A C 1
ATOM 766 O O . THR A 1 99 ? 11.433 9.601 -6.373 1.00 92.88 99 THR A O 1
ATOM 769 N N . ILE A 1 100 ? 11.952 8.318 -8.148 1.00 92.50 100 ILE A N 1
ATOM 770 C CA . ILE A 1 100 ? 11.170 9.052 -9.151 1.00 92.50 100 ILE A CA 1
ATOM 771 C C . ILE A 1 100 ? 9.731 8.519 -9.206 1.00 92.50 100 ILE A C 1
ATOM 773 O O . ILE A 1 100 ? 8.778 9.289 -9.138 1.00 92.50 100 ILE A O 1
ATOM 777 N N . TYR A 1 101 ? 9.553 7.195 -9.296 1.00 91.62 101 TYR A N 1
ATOM 778 C CA . TYR A 1 101 ? 8.232 6.572 -9.510 1.00 91.62 101 TYR A CA 1
ATOM 779 C C . TYR A 1 101 ? 7.711 5.775 -8.303 1.00 91.62 101 TYR A C 1
ATOM 781 O O . TYR A 1 101 ? 6.560 5.331 -8.286 1.00 91.62 101 TYR A O 1
ATOM 789 N N . GLY A 1 102 ? 8.538 5.585 -7.272 1.00 90.75 102 GLY A N 1
ATOM 790 C CA . GLY A 1 102 ? 8.205 4.786 -6.096 1.00 90.75 102 GLY A CA 1
ATOM 791 C C . GLY A 1 102 ? 8.419 3.280 -6.286 1.00 90.75 102 GLY A C 1
ATOM 792 O O . GLY A 1 102 ? 8.363 2.729 -7.384 1.00 90.75 102 GLY A O 1
ATOM 793 N N . THR A 1 103 ? 8.596 2.569 -5.169 1.00 91.00 103 THR A N 1
ATOM 794 C CA . THR A 1 103 ? 8.993 1.144 -5.132 1.00 91.00 103 THR A CA 1
ATOM 795 C C . THR A 1 103 ? 8.063 0.214 -5.894 1.00 91.00 103 THR A C 1
ATOM 797 O O . THR A 1 103 ? 8.516 -0.756 -6.491 1.00 91.00 103 THR A O 1
ATOM 800 N N . LYS A 1 104 ? 6.758 0.493 -5.908 1.00 91.69 104 LYS A N 1
ATOM 801 C CA . LYS A 1 104 ? 5.796 -0.362 -6.613 1.00 91.69 104 LYS A CA 1
ATOM 802 C C . LYS A 1 104 ? 5.945 -0.265 -8.125 1.00 91.69 104 LYS A C 1
ATOM 804 O O . LYS A 1 104 ? 6.034 -1.297 -8.779 1.00 91.69 104 LYS A O 1
ATOM 809 N N . ALA A 1 105 ? 5.958 0.955 -8.654 1.00 93.19 105 ALA A N 1
ATOM 810 C CA . ALA A 1 105 ? 6.014 1.189 -10.090 1.00 93.19 105 ALA A CA 1
ATOM 811 C C . ALA A 1 105 ? 7.376 0.760 -10.657 1.00 93.19 105 ALA A C 1
ATOM 813 O O . ALA A 1 105 ? 7.420 0.002 -11.620 1.00 93.19 105 ALA A O 1
ATOM 814 N N . SER A 1 106 ? 8.471 1.123 -9.981 1.00 93.56 106 SER A N 1
ATOM 815 C CA . SER A 1 106 ? 9.834 0.716 -10.344 1.00 93.56 106 SER A CA 1
ATOM 816 C C . SER A 1 106 ? 10.028 -0.801 -10.359 1.00 93.56 106 SER A C 1
ATOM 818 O O . SER A 1 106 ? 10.578 -1.336 -11.319 1.00 93.56 106 SER A O 1
ATOM 820 N N . ASN A 1 107 ? 9.535 -1.516 -9.339 1.00 93.44 107 ASN A N 1
ATOM 821 C CA . ASN A 1 107 ? 9.633 -2.978 -9.316 1.00 93.44 107 ASN A CA 1
ATOM 822 C C . ASN A 1 107 ? 8.742 -3.625 -10.379 1.00 93.44 107 ASN A C 1
ATOM 824 O O . ASN A 1 107 ? 9.151 -4.598 -11.004 1.00 93.44 107 ASN A O 1
ATOM 828 N N . LEU A 1 108 ? 7.538 -3.094 -10.608 1.00 94.06 108 LEU A N 1
ATOM 829 C CA . LEU A 1 108 ? 6.651 -3.609 -11.649 1.00 94.06 108 LEU A CA 1
ATOM 830 C C . LEU A 1 108 ? 7.251 -3.409 -13.049 1.00 94.06 108 LEU A C 1
ATOM 832 O O . LEU A 1 108 ? 7.171 -4.318 -13.873 1.00 94.06 108 LEU A O 1
ATOM 836 N N . GLY A 1 109 ? 7.900 -2.267 -13.294 1.00 94.94 109 GLY A N 1
ATOM 837 C CA . GLY A 1 109 ? 8.654 -2.006 -14.519 1.00 94.94 109 GLY A CA 1
ATOM 838 C C . GLY A 1 109 ? 9.844 -2.948 -14.709 1.00 94.94 109 GLY A C 1
ATOM 839 O O . GLY A 1 109 ? 10.060 -3.456 -15.811 1.00 94.94 109 GLY A O 1
ATOM 840 N N . GLU A 1 110 ? 10.558 -3.291 -13.631 1.00 95.44 110 GLU A N 1
ATOM 841 C CA . GLU A 1 110 ? 11.642 -4.281 -13.688 1.00 95.44 110 GLU A CA 1
ATOM 842 C C . GLU A 1 110 ? 11.114 -5.673 -14.071 1.00 95.44 110 GLU A C 1
ATOM 844 O O . GLU A 1 110 ? 11.675 -6.320 -14.953 1.00 95.44 110 GLU A O 1
ATOM 849 N N . ILE A 1 111 ? 9.994 -6.116 -13.485 1.00 94.50 111 ILE A N 1
ATOM 850 C CA . ILE A 1 111 ? 9.380 -7.410 -13.833 1.00 94.50 111 ILE A CA 1
ATOM 851 C C . ILE A 1 111 ? 8.851 -7.382 -15.273 1.00 94.50 111 ILE A C 1
ATOM 853 O O . ILE A 1 111 ? 9.027 -8.356 -16.009 1.00 94.50 111 ILE A O 1
ATOM 857 N N . ARG A 1 112 ? 8.253 -6.262 -15.706 1.00 94.38 112 ARG A N 1
ATOM 858 C CA . ARG A 1 112 ? 7.817 -6.074 -17.098 1.00 94.38 112 ARG A CA 1
ATOM 859 C C . ARG A 1 112 ? 8.993 -6.197 -18.064 1.00 94.38 112 ARG A C 1
ATOM 861 O O . ARG A 1 112 ? 8.858 -6.838 -19.101 1.00 94.38 112 ARG A O 1
ATOM 868 N N . THR A 1 113 ? 10.131 -5.608 -17.711 1.00 93.56 113 THR A N 1
ATOM 869 C CA . THR A 1 113 ? 11.367 -5.654 -18.502 1.00 93.56 113 THR A CA 1
ATOM 870 C C . THR A 1 113 ? 11.977 -7.056 -18.522 1.00 93.56 113 THR A C 1
ATOM 872 O O . THR A 1 113 ? 12.450 -7.499 -19.565 1.00 93.56 113 THR A O 1
ATOM 875 N N . ALA A 1 114 ? 11.940 -7.775 -17.396 1.00 93.12 114 ALA A N 1
ATOM 876 C CA . ALA A 1 114 ? 12.470 -9.132 -17.277 1.00 93.12 114 ALA A CA 1
ATOM 877 C C . ALA A 1 114 ? 11.700 -10.170 -18.114 1.00 93.12 114 ALA A C 1
ATOM 879 O O . ALA A 1 114 ? 12.231 -11.251 -18.353 1.00 93.12 114 ALA A O 1
ATOM 880 N N . ALA A 1 115 ? 10.471 -9.848 -18.547 1.00 90.75 115 ALA A N 1
ATOM 881 C CA . ALA A 1 115 ? 9.648 -10.669 -19.440 1.00 90.75 115 ALA A CA 1
ATOM 882 C C . ALA A 1 115 ? 9.571 -12.146 -19.004 1.00 90.75 115 ALA A C 1
ATOM 884 O O . ALA A 1 115 ? 9.750 -13.068 -19.802 1.00 90.75 115 ALA A O 1
ATOM 885 N N . LEU A 1 116 ? 9.344 -12.364 -17.705 1.00 92.62 116 LEU A N 1
ATOM 886 C CA . LEU A 1 116 ? 9.363 -13.699 -17.114 1.00 92.62 116 LEU A CA 1
ATOM 887 C C . LEU A 1 116 ? 8.274 -14.601 -17.734 1.00 92.62 116 LEU A C 1
ATOM 8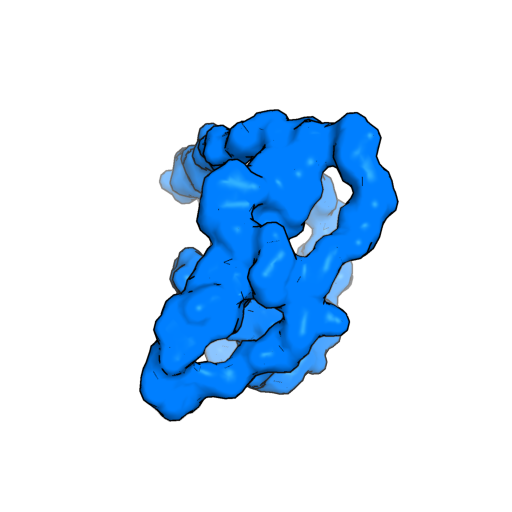89 O O . LEU A 1 116 ? 7.132 -14.158 -17.895 1.00 92.62 116 LEU A O 1
ATOM 893 N N . PRO A 1 117 ? 8.578 -15.880 -18.037 1.00 93.19 117 PRO A N 1
ATOM 894 C CA . PRO A 1 117 ? 7.595 -16.813 -18.578 1.00 93.19 117 PRO A CA 1
ATOM 895 C C . PRO A 1 117 ? 6.362 -16.935 -17.675 1.00 93.19 117 PRO A C 1
ATOM 897 O O . PRO A 1 117 ? 6.482 -17.114 -16.465 1.00 93.19 117 PRO A O 1
ATOM 900 N N . GLY A 1 118 ? 5.167 -16.851 -18.264 1.00 91.81 118 GLY A N 1
ATOM 901 C CA . GLY A 1 118 ? 3.900 -16.962 -17.530 1.00 91.81 118 GLY A CA 1
ATOM 902 C C . GLY A 1 118 ? 3.500 -15.720 -16.723 1.00 91.81 118 GLY A C 1
ATOM 903 O O . GLY A 1 118 ? 2.456 -15.740 -16.074 1.00 91.81 118 GLY A O 1
ATOM 904 N N . VAL A 1 119 ? 4.275 -14.632 -16.779 1.00 89.88 119 VAL A N 1
ATOM 905 C CA . VAL A 1 119 ? 3.959 -13.362 -16.114 1.00 89.88 119 VAL A CA 1
ATOM 906 C C . VAL A 1 119 ? 3.586 -12.321 -17.167 1.00 89.88 119 VAL A C 1
ATOM 908 O O . VAL A 1 119 ? 4.421 -11.911 -17.967 1.00 89.88 119 VAL A O 1
ATOM 911 N N . ASN A 1 120 ? 2.327 -11.875 -17.163 1.00 90.94 120 ASN A N 1
ATOM 912 C CA . ASN A 1 120 ? 1.850 -10.818 -18.055 1.00 90.94 120 ASN A CA 1
ATOM 913 C C . ASN A 1 120 ? 1.647 -9.515 -17.275 1.00 90.94 120 ASN A C 1
ATOM 915 O O . ASN A 1 120 ? 0.833 -9.461 -16.353 1.00 90.94 120 ASN A O 1
ATOM 919 N N . ILE A 1 121 ? 2.379 -8.469 -17.651 1.00 89.56 121 ILE A N 1
ATOM 920 C CA . ILE A 1 121 ? 2.266 -7.132 -17.062 1.00 89.56 121 ILE A CA 1
ATOM 921 C C . ILE A 1 121 ? 1.911 -6.166 -18.195 1.00 89.56 121 ILE A C 1
ATOM 923 O O . ILE A 1 121 ? 2.614 -6.183 -19.200 1.00 89.56 121 ILE A O 1
ATOM 927 N N . PRO A 1 122 ? 0.862 -5.331 -18.080 1.00 86.94 122 PRO A N 1
ATOM 928 C CA . PRO A 1 122 ? 0.507 -4.328 -19.090 1.00 86.94 122 PRO A CA 1
ATOM 929 C C . PRO A 1 122 ? 1.556 -3.210 -19.190 1.00 86.94 122 PRO A C 1
ATOM 931 O O . PRO A 1 122 ? 2.462 -3.129 -18.366 1.00 86.94 122 PRO A O 1
ATOM 934 N N . ASP A 1 123 ? 1.498 -2.388 -20.240 1.00 83.56 123 ASP A N 1
ATOM 935 C CA . ASP A 1 123 ? 2.564 -1.410 -20.531 1.00 83.56 123 ASP A CA 1
ATOM 936 C C . ASP A 1 123 ? 2.587 -0.213 -19.580 1.00 83.56 123 ASP A C 1
ATOM 938 O O . ASP A 1 123 ? 3.615 0.459 -19.490 1.00 83.56 123 ASP A O 1
ATOM 942 N N . GLY A 1 124 ? 1.505 0.009 -18.836 1.00 75.81 124 GL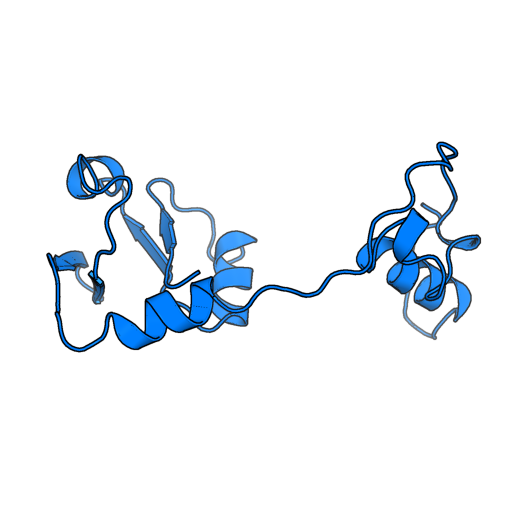Y A N 1
ATOM 943 C CA . GLY A 1 124 ? 1.293 1.211 -18.031 1.00 75.81 124 GLY A CA 1
ATOM 944 C C . GLY A 1 124 ? 0.201 2.072 -18.628 1.00 75.81 124 GLY A C 1
ATOM 945 O O . GLY A 1 124 ? 0.292 2.360 -19.839 1.00 75.81 124 GLY A O 1
#

Foldseek 3Di:
DQEEEALDDDPCPDPVNVVCVVVVHYYDYDVCSCVLCPPCPPHDWDWDDDPVDIDTDRDDPPCVVPVVVVVPPPDDDDAADPPDPDDAWLCPAACVCCNDPHNVSRVLSNVVVVVDPPDDDDRD

Radius of gyration: 20.4 Å; chains: 1; bounding box: 39×34×52 Å

Sequence (124 aa):
MAGILASTFSTPLSHVNLRATAWDIPNAGYKQARDVAKGLDGKVVFFEVRDDGMTPARGHRGRQGSARAWWRRGVDLPPADLTNRDLAMLTRMRAKDVTIYGTKASNLGEIRTAALPGVNIPDG

pLDDT: mean 77.24, std 14.13, range [46.88, 95.44]